Protein AF-A0A382JT44-F1 (afdb_monomer_lite)

Organism: NCBI:txid408172

Foldseek 3Di:
DDDDPPPDDPPPPPPVLWDWDQDPDCVQPGIDTPSLVVCCVVVVHDSQVSLVVVLVPDPDDPVDPDRDDDD

Radius of gyration: 14.62 Å; chains: 1; bounding box: 52×22×26 Å

Secondary structure (DSSP, 8-state):
------SS------GGG--EEE-SSGGG-SEEE-HHHHHHHHHTS-HHHHHHHHHHHS---TT-S------

Sequence (71 aa):
MKSTLNGLGNESITSNDVSLERTQDQSHGDFATSLPLKICKQLKMAPMEVGTLISSNIPKSSMLSKIEVAK

InterPro domains:
  IPR005148 Arginyl tRNA synthetase N-terminal domain [PF03485] (3-71)
  IPR005148 Arginyl tRNA synthetase N-terminal domain [SM01016] (3-71)
  IPR036695 Arginyl tRNA synthetase N-terminal domain superfamily [G3DSA:3.30.1360.70] (1-71)
  IPR036695 Arginyl tRNA synthetase N-terminal domain superfamily [SSF55190] (3-70)

Structure (mmCIF, N/CA/C/O backbone):
data_AF-A0A382JT44-F1
#
_entry.id   AF-A0A382JT44-F1
#
loop_
_atom_site.group_PDB
_atom_site.id
_atom_site.type_symbol
_atom_site.label_atom_id
_atom_site.label_alt_id
_atom_site.label_comp_id
_atom_site.label_asym_id
_atom_site.label_entity_id
_atom_site.label_seq_id
_atom_site.pdbx_PDB_ins_code
_atom_site.Cartn_x
_atom_site.Cartn_y
_atom_site.Cartn_z
_atom_site.occupancy
_atom_site.B_iso_or_equiv
_atom_site.auth_seq_id
_atom_site.auth_comp_id
_atom_site.auth_asym_id
_atom_site.auth_atom_id
_atom_site.pdbx_PDB_model_num
ATOM 1 N N . MET A 1 1 ? -32.579 -6.702 -12.249 1.00 45.62 1 MET A N 1
ATOM 2 C CA . MET A 1 1 ? -31.632 -6.657 -11.114 1.00 45.62 1 MET A CA 1
ATOM 3 C C . MET A 1 1 ? -30.210 -6.767 -11.653 1.00 45.62 1 MET A C 1
ATOM 5 O O . MET A 1 1 ? -29.757 -7.867 -11.927 1.00 45.62 1 MET A O 1
ATOM 9 N N . LYS A 1 2 ? -29.534 -5.643 -11.899 1.00 42.47 2 LYS A N 1
ATOM 10 C CA . LYS A 1 2 ? -28.085 -5.600 -12.144 1.00 42.47 2 LYS A CA 1
ATOM 11 C C . LYS A 1 2 ? -27.558 -4.446 -11.303 1.00 42.47 2 LYS A C 1
ATOM 13 O O . LYS A 1 2 ? -27.766 -3.290 -11.650 1.00 42.47 2 LYS A O 1
ATOM 18 N N . SER A 1 3 ? -27.031 -4.786 -10.134 1.00 44.00 3 SER A N 1
ATOM 19 C CA . SER A 1 3 ? -26.474 -3.846 -9.169 1.00 44.00 3 SER A CA 1
ATOM 20 C C . SER A 1 3 ? -25.324 -3.079 -9.815 1.00 44.00 3 SER A C 1
ATOM 22 O O . SER A 1 3 ? -24.343 -3.676 -10.254 1.00 44.00 3 SER A O 1
ATOM 24 N N . THR A 1 4 ? -25.452 -1.759 -9.901 1.00 42.62 4 THR A N 1
ATOM 25 C CA . THR A 1 4 ? -24.375 -0.861 -10.315 1.00 42.62 4 THR A CA 1
ATOM 26 C C . THR A 1 4 ? -23.344 -0.791 -9.191 1.00 42.62 4 THR A C 1
ATOM 28 O O . THR A 1 4 ? -23.517 -0.049 -8.226 1.00 42.62 4 THR A O 1
ATOM 31 N N . LEU A 1 5 ? -22.276 -1.580 -9.315 1.00 44.84 5 LEU A N 1
ATOM 32 C CA . LEU A 1 5 ? -21.076 -1.563 -8.469 1.00 44.84 5 LEU A CA 1
ATOM 33 C C . LEU A 1 5 ? -20.225 -0.299 -8.719 1.00 44.84 5 LEU A C 1
ATOM 35 O O . LEU A 1 5 ? -19.030 -0.391 -8.957 1.00 44.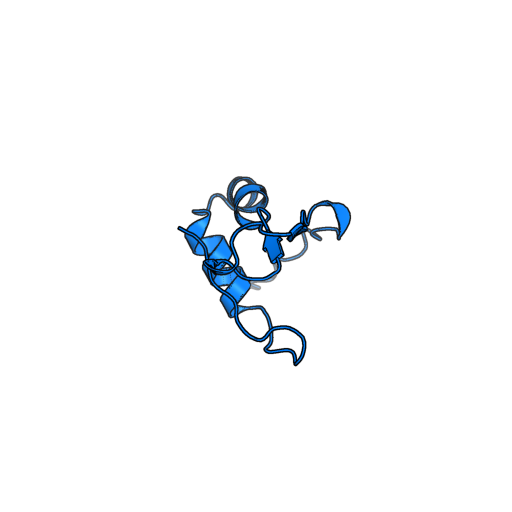84 5 LEU A O 1
ATOM 39 N N . ASN A 1 6 ? -20.837 0.886 -8.692 1.00 45.84 6 ASN A N 1
ATOM 40 C CA . ASN A 1 6 ? -20.157 2.170 -8.917 1.00 45.84 6 ASN A CA 1
ATOM 41 C C . ASN A 1 6 ? -19.971 2.962 -7.608 1.00 45.84 6 ASN A C 1
ATOM 43 O O . ASN A 1 6 ? -20.025 4.187 -7.598 1.00 45.84 6 ASN A O 1
ATOM 47 N N . GLY A 1 7 ? -19.827 2.250 -6.485 1.00 42.19 7 GLY A N 1
ATOM 48 C CA . GLY A 1 7 ? -19.864 2.823 -5.136 1.00 42.19 7 GLY A CA 1
ATOM 49 C C . GLY A 1 7 ? -18.527 2.934 -4.402 1.00 42.19 7 GLY A C 1
ATOM 50 O O . GLY A 1 7 ? -18.540 3.328 -3.243 1.00 42.19 7 GLY A O 1
ATOM 51 N N . LEU A 1 8 ? -17.391 2.580 -5.005 1.00 45.41 8 LEU A N 1
ATOM 52 C CA . LEU A 1 8 ? -16.074 2.757 -4.383 1.00 45.41 8 LEU A CA 1
ATOM 53 C C . LEU A 1 8 ? -15.034 3.074 -5.456 1.00 45.41 8 LEU A C 1
ATOM 55 O O . LEU A 1 8 ? -14.839 2.269 -6.362 1.00 45.41 8 LEU A O 1
ATOM 59 N N . GLY A 1 9 ? -14.338 4.205 -5.338 1.00 42.69 9 GLY A N 1
ATOM 60 C CA . GLY A 1 9 ? -13.155 4.437 -6.172 1.00 42.69 9 GLY A CA 1
ATOM 61 C C . GLY A 1 9 ? -12.626 5.862 -6.291 1.00 42.69 9 GLY A C 1
ATOM 62 O O . GLY A 1 9 ? -11.752 6.085 -7.122 1.00 42.69 9 GLY A O 1
ATOM 63 N N . ASN A 1 10 ? -13.124 6.832 -5.517 1.00 49.75 10 ASN A N 1
ATOM 64 C CA . ASN A 1 10 ? -12.776 8.241 -5.725 1.00 49.75 10 ASN A CA 1
ATOM 65 C C . ASN A 1 10 ? -12.326 8.936 -4.434 1.00 49.75 10 ASN A C 1
ATOM 67 O O . ASN A 1 10 ? -12.624 10.109 -4.234 1.00 49.75 10 ASN A O 1
ATOM 71 N N . GLU A 1 11 ? -11.612 8.245 -3.549 1.00 48.97 11 GLU A N 1
ATOM 72 C CA . GLU A 1 11 ? -10.731 8.958 -2.623 1.00 48.97 11 GLU A CA 1
ATOM 73 C C . GLU A 1 11 ? -9.389 9.110 -3.328 1.00 48.97 11 GLU A C 1
ATOM 75 O O . GLU A 1 11 ? -8.552 8.209 -3.345 1.00 48.97 11 GLU A O 1
ATOM 80 N N . SER A 1 12 ? -9.239 10.240 -4.017 1.00 49.31 12 SER A N 1
ATOM 81 C CA . SER A 1 12 ? -7.991 10.649 -4.644 1.00 49.31 12 SER A CA 1
ATOM 82 C C . SER A 1 12 ? -6.902 10.716 -3.576 1.00 49.31 12 SER A C 1
ATOM 84 O O . SER A 1 12 ? -6.815 11.699 -2.842 1.00 49.31 12 SER A O 1
ATOM 86 N N . ILE A 1 13 ? -6.063 9.682 -3.488 1.00 54.19 13 ILE A N 1
ATOM 87 C CA . ILE A 1 13 ? -4.776 9.762 -2.794 1.00 54.19 13 ILE A CA 1
ATOM 88 C C . ILE A 1 13 ? -3.985 10.828 -3.551 1.00 54.19 13 ILE A C 1
ATOM 90 O O . ILE A 1 13 ? -3.472 10.587 -4.645 1.00 54.19 13 ILE A O 1
ATOM 94 N N . THR A 1 14 ? -3.976 12.052 -3.030 1.00 47.06 14 THR A N 1
ATOM 95 C CA . THR A 1 14 ? -3.178 13.127 -3.617 1.00 47.06 14 THR A CA 1
ATOM 96 C C . THR A 1 14 ? -1.703 12.807 -3.406 1.00 47.06 14 THR A C 1
ATOM 98 O O . THR A 1 14 ? -1.326 12.242 -2.379 1.00 47.06 14 THR A O 1
ATOM 101 N N . SER A 1 15 ? -0.849 13.168 -4.366 1.00 52.19 15 SER A N 1
ATOM 102 C CA . SER A 1 15 ? 0.591 12.867 -4.361 1.00 52.19 15 SER A CA 1
ATOM 103 C C . SER A 1 15 ? 1.331 13.288 -3.078 1.00 52.19 15 SER A C 1
ATOM 105 O O . SER A 1 15 ? 2.437 12.817 -2.837 1.00 52.19 15 SER A O 1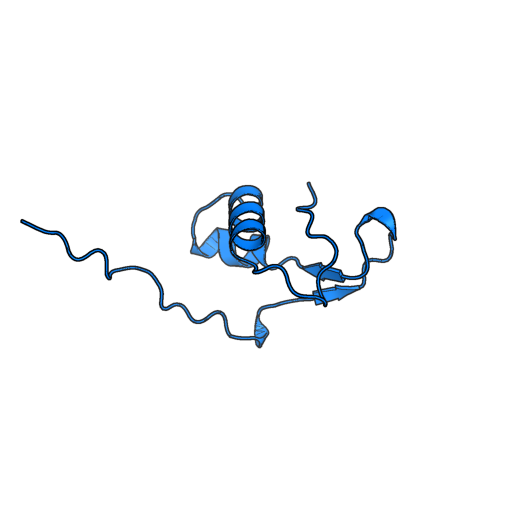
ATOM 107 N N . ASN A 1 16 ? 0.721 14.138 -2.246 1.00 52.34 16 ASN A N 1
ATOM 108 C CA . ASN A 1 16 ? 1.264 14.607 -0.974 1.00 52.34 16 ASN A CA 1
ATOM 109 C C . ASN A 1 16 ? 1.294 13.549 0.146 1.00 52.34 16 ASN A C 1
ATOM 111 O O . ASN A 1 16 ? 2.087 13.697 1.072 1.00 52.34 16 ASN A O 1
ATOM 115 N N . ASP A 1 17 ? 0.492 12.480 0.084 1.00 61.62 17 ASP A N 1
ATOM 116 C CA . ASP A 1 17 ? 0.459 11.464 1.155 1.00 61.62 17 ASP A CA 1
ATOM 117 C C . ASP A 1 17 ? 1.453 10.308 0.950 1.00 61.62 17 ASP A C 1
ATOM 119 O O . ASP A 1 17 ? 1.729 9.527 1.877 1.00 61.62 17 ASP A O 1
ATOM 123 N N . VAL A 1 18 ? 2.034 10.220 -0.249 1.00 70.88 18 VAL A N 1
ATOM 124 C CA . VAL A 1 18 ? 3.017 9.199 -0.618 1.00 70.88 18 VAL A CA 1
ATOM 125 C C . VAL A 1 18 ? 4.389 9.594 -0.069 1.00 70.88 18 VAL A C 1
ATOM 127 O O . VAL A 1 18 ? 5.158 10.308 -0.705 1.00 70.88 18 VAL A O 1
ATOM 130 N N . SER A 1 19 ? 4.714 9.102 1.130 1.00 73.62 19 SER A N 1
ATOM 131 C CA . SER A 1 19 ? 6.083 9.168 1.655 1.00 73.62 19 SER A CA 1
ATOM 132 C C . SER A 1 19 ? 6.930 8.108 0.958 1.00 73.62 19 SER A C 1
ATOM 134 O O . SER A 1 19 ? 6.724 6.912 1.180 1.00 73.62 19 SER A O 1
ATOM 136 N N . LEU A 1 20 ? 7.859 8.554 0.116 1.00 79.31 20 LEU A N 1
ATOM 137 C CA . LEU A 1 20 ? 8.946 7.741 -0.423 1.00 79.31 20 LEU A CA 1
ATOM 138 C C . LEU A 1 20 ? 10.228 8.095 0.324 1.00 79.31 20 LEU A C 1
ATOM 140 O O . LEU A 1 20 ? 10.667 9.244 0.314 1.00 79.31 20 LEU A O 1
ATOM 144 N 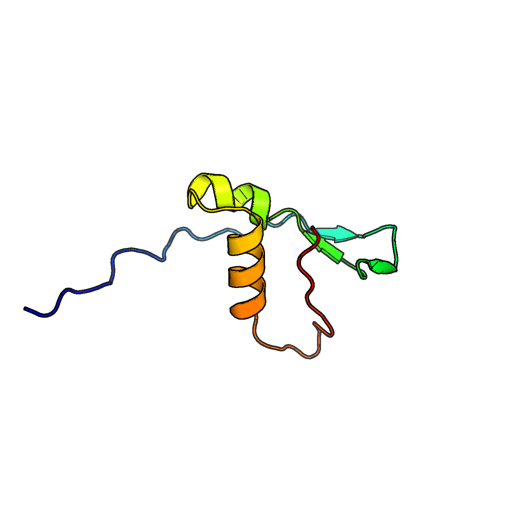N . GLU A 1 21 ? 10.823 7.099 0.960 1.00 81.69 21 GLU A N 1
ATOM 145 C CA . GLU A 1 21 ? 12.084 7.219 1.683 1.00 81.69 21 GLU A CA 1
ATOM 146 C C . GLU A 1 21 ? 13.137 6.364 0.979 1.00 81.69 21 GLU A C 1
ATOM 148 O O . GLU A 1 21 ? 12.830 5.294 0.450 1.00 81.69 21 GLU A O 1
ATOM 153 N N . ARG A 1 22 ? 14.388 6.834 0.943 1.00 79.44 22 ARG A N 1
ATOM 154 C CA . ARG A 1 22 ? 15.500 6.009 0.457 1.00 79.44 22 ARG A CA 1
ATOM 155 C C . ARG A 1 22 ? 15.880 5.011 1.532 1.00 79.44 22 ARG A C 1
ATOM 157 O O . ARG A 1 22 ? 16.164 5.405 2.664 1.00 79.44 22 ARG A O 1
ATOM 164 N N . THR A 1 23 ? 15.919 3.737 1.174 1.00 77.06 23 THR A N 1
ATOM 165 C CA . THR A 1 23 ? 16.303 2.698 2.122 1.00 77.06 23 THR A CA 1
ATOM 166 C C . THR A 1 23 ? 17.818 2.705 2.311 1.00 77.06 23 THR A C 1
ATOM 168 O O . THR A 1 23 ? 18.577 2.847 1.356 1.00 77.06 23 THR A O 1
ATOM 171 N N . GLN A 1 24 ? 18.272 2.595 3.561 1.00 72.19 24 GLN A N 1
ATOM 172 C CA . GLN A 1 24 ? 19.703 2.470 3.871 1.00 72.19 24 GLN A CA 1
ATOM 173 C C . GLN A 1 24 ? 20.231 1.060 3.584 1.00 72.19 24 GLN A C 1
ATOM 175 O O . GLN A 1 24 ? 21.425 0.876 3.362 1.00 72.19 24 GLN A O 1
ATOM 180 N N . ASP A 1 25 ? 19.333 0.078 3.584 1.00 71.81 25 ASP A N 1
ATOM 181 C CA . ASP A 1 25 ? 19.646 -1.324 3.373 1.00 71.81 25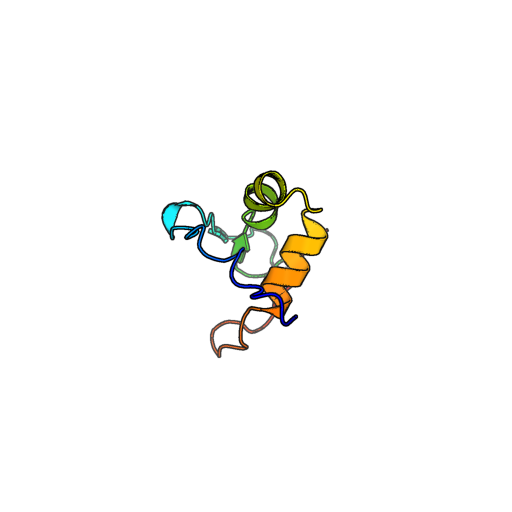 ASP A CA 1
ATOM 182 C C . ASP A 1 25 ? 19.382 -1.705 1.912 1.00 71.81 25 ASP A C 1
ATOM 184 O O . ASP A 1 25 ? 18.238 -1.688 1.449 1.00 71.81 25 ASP A O 1
ATOM 188 N N . GLN A 1 26 ? 20.441 -2.064 1.182 1.00 71.56 26 GLN A N 1
ATOM 189 C CA . GLN A 1 26 ? 20.355 -2.460 -0.232 1.00 71.56 26 GLN A CA 1
ATOM 190 C C . GLN A 1 26 ? 19.443 -3.677 -0.442 1.00 71.56 26 GLN A C 1
ATOM 192 O O . GLN A 1 26 ? 18.927 -3.882 -1.540 1.00 71.56 26 GLN A O 1
ATOM 197 N N . SER A 1 27 ? 19.209 -4.460 0.614 1.00 71.19 27 SER A N 1
ATOM 198 C CA . SER A 1 27 ? 18.325 -5.626 0.610 1.00 71.19 27 SER A CA 1
ATOM 199 C C . SER A 1 27 ? 16.863 -5.273 0.318 1.00 71.19 27 SER A C 1
ATOM 201 O O . SER A 1 27 ? 16.131 -6.100 -0.218 1.00 71.19 27 SER A O 1
ATOM 203 N N . HIS A 1 28 ? 16.434 -4.053 0.648 1.00 68.88 28 HIS A N 1
ATOM 204 C CA . HIS A 1 28 ? 15.056 -3.584 0.471 1.00 68.88 28 HIS A CA 1
ATOM 205 C C . HIS A 1 28 ? 14.860 -2.725 -0.791 1.00 68.88 28 HIS A C 1
ATOM 207 O O . HIS A 1 28 ? 13.749 -2.269 -1.056 1.00 68.88 28 HIS A O 1
ATOM 213 N N . GLY A 1 29 ? 15.917 -2.548 -1.591 1.00 74.88 29 GLY A N 1
ATOM 214 C CA . GLY A 1 29 ? 15.918 -1.738 -2.807 1.00 74.88 29 GLY A CA 1
ATOM 215 C C . GLY A 1 29 ? 16.279 -0.272 -2.566 1.00 74.88 29 GLY A C 1
ATOM 216 O O . GLY A 1 29 ? 16.749 0.114 -1.501 1.00 74.88 29 GLY A O 1
ATOM 217 N N . ASP A 1 30 ? 16.082 0.556 -3.591 1.00 80.56 30 ASP A N 1
ATOM 218 C CA . ASP A 1 30 ? 16.450 1.977 -3.550 1.00 80.56 30 ASP A CA 1
ATOM 219 C C . ASP A 1 30 ? 15.423 2.847 -2.810 1.00 80.56 30 ASP A C 1
ATOM 221 O O . ASP A 1 30 ? 15.765 3.899 -2.260 1.00 80.56 30 ASP A O 1
ATOM 225 N N . PHE A 1 31 ? 14.158 2.422 -2.812 1.00 82.31 31 PHE A N 1
ATOM 226 C CA . PHE A 1 31 ? 13.031 3.187 -2.294 1.00 82.31 31 PHE A CA 1
ATOM 227 C C . PHE A 1 31 ? 12.088 2.306 -1.479 1.00 82.31 31 PHE A C 1
ATOM 229 O O . PHE A 1 31 ? 11.682 1.235 -1.924 1.00 82.31 31 PHE A O 1
ATOM 236 N N . ALA A 1 32 ? 11.655 2.824 -0.334 1.00 83.75 32 ALA A N 1
ATOM 237 C CA . ALA A 1 32 ? 10.597 2.257 0.486 1.00 83.75 32 ALA A CA 1
ATOM 238 C C . ALA A 1 32 ? 9.451 3.260 0.643 1.00 83.75 32 ALA A C 1
ATOM 240 O O . ALA A 1 32 ? 9.649 4.477 0.645 1.00 83.75 32 ALA A O 1
ATOM 241 N N . THR A 1 33 ? 8.230 2.747 0.802 1.00 83.75 33 THR A N 1
ATOM 242 C CA . THR A 1 33 ? 7.068 3.572 1.130 1.00 83.75 33 THR A CA 1
ATOM 243 C C . THR A 1 33 ? 6.263 2.964 2.267 1.00 83.75 33 THR A C 1
ATOM 245 O O . THR A 1 33 ? 5.935 1.780 2.265 1.00 83.75 33 THR A O 1
ATOM 248 N N . SER A 1 34 ? 5.904 3.804 3.236 1.00 84.81 34 SER A N 1
ATOM 249 C CA . SER A 1 34 ? 4.981 3.465 4.322 1.00 84.81 34 SER A CA 1
ATOM 250 C C . SER A 1 34 ? 3.518 3.738 3.952 1.00 84.81 34 SER A C 1
ATOM 252 O O . SER A 1 34 ? 2.636 3.647 4.807 1.00 84.81 34 SER A O 1
ATOM 254 N N . LEU A 1 35 ? 3.232 4.047 2.677 1.00 83.00 35 LEU A N 1
ATOM 255 C CA . LEU A 1 35 ? 1.881 4.316 2.187 1.00 83.00 35 LEU A CA 1
ATOM 256 C C . LEU A 1 35 ? 0.867 3.228 2.584 1.00 83.00 35 LEU A C 1
ATOM 258 O O . LEU A 1 35 ? -0.182 3.617 3.100 1.00 83.00 35 LEU A O 1
ATOM 262 N N . PRO A 1 36 ? 1.154 1.909 2.461 1.00 84.12 36 PRO A N 1
ATOM 263 C CA . PRO A 1 36 ? 0.196 0.869 2.838 1.00 84.12 36 PRO A CA 1
ATOM 264 C C . PRO A 1 36 ? -0.311 1.003 4.279 1.00 84.12 36 PRO A C 1
ATOM 266 O O . PRO A 1 36 ? -1.498 0.817 4.521 1.00 84.12 36 PRO A O 1
ATOM 269 N N . LEU A 1 37 ? 0.547 1.408 5.224 1.00 84.19 37 LEU A N 1
ATOM 270 C CA . LEU A 1 37 ? 0.178 1.620 6.631 1.00 84.19 37 LEU A CA 1
ATOM 271 C C . LEU A 1 37 ? -0.743 2.831 6.839 1.00 84.19 37 LEU A C 1
ATOM 273 O O . LEU A 1 37 ? -1.542 2.846 7.777 1.00 84.19 37 LEU A O 1
ATOM 277 N N . LYS A 1 38 ? -0.630 3.863 5.997 1.00 81.75 38 LYS A N 1
ATOM 278 C CA . LYS A 1 38 ? -1.487 5.055 6.087 1.00 81.75 38 LYS A CA 1
ATOM 279 C C . LYS A 1 38 ? -2.895 4.737 5.587 1.00 81.75 38 LYS A C 1
ATOM 281 O O . LYS A 1 38 ? -3.870 4.996 6.291 1.00 81.75 38 LYS A O 1
ATOM 286 N N . ILE A 1 39 ? -2.994 4.104 4.418 1.00 80.38 39 ILE A N 1
ATOM 287 C CA . ILE A 1 39 ? -4.285 3.816 3.781 1.00 80.38 39 ILE A CA 1
ATOM 288 C C . ILE A 1 39 ? -4.993 2.590 4.373 1.00 80.38 39 ILE A C 1
ATOM 290 O O . ILE A 1 39 ? -6.218 2.513 4.309 1.00 80.38 39 ILE A O 1
ATOM 294 N N . CYS A 1 40 ? -4.282 1.659 5.026 1.00 84.62 40 CYS A N 1
ATOM 295 C CA . CYS A 1 40 ? -4.915 0.492 5.653 1.00 84.62 40 CYS A CA 1
ATOM 296 C C . CYS A 1 40 ? -5.921 0.884 6.746 1.00 84.62 40 CYS A C 1
ATOM 298 O O . CYS A 1 40 ? -6.945 0.223 6.900 1.00 84.62 40 CYS A O 1
ATOM 300 N N . LYS A 1 41 ? -5.674 1.991 7.467 1.00 81.62 41 LYS A N 1
ATOM 301 C CA . LYS A 1 41 ? -6.600 2.527 8.477 1.00 81.62 41 LYS A CA 1
ATOM 302 C C . LYS A 1 41 ? -7.899 3.034 7.854 1.00 81.62 41 LYS A C 1
ATOM 304 O O . LYS A 1 41 ? -8.962 2.820 8.428 1.00 81.62 41 LYS A O 1
ATOM 309 N N . GLN A 1 42 ? -7.811 3.678 6.691 1.00 82.25 42 GLN A N 1
ATOM 310 C CA . GLN A 1 42 ? -8.970 4.187 5.951 1.00 82.25 42 GLN A CA 1
ATOM 311 C C . GLN A 1 42 ? -9.761 3.035 5.320 1.00 82.25 42 GLN A C 1
ATOM 313 O O . GLN A 1 42 ? -10.980 2.968 5.454 1.00 82.25 42 GLN A O 1
ATOM 318 N N . LEU A 1 43 ? -9.052 2.074 4.724 1.00 81.06 43 LEU A N 1
ATOM 319 C CA . LEU A 1 43 ? -9.627 0.904 4.058 1.00 81.06 43 LEU A CA 1
ATOM 320 C C . LEU A 1 43 ? -10.092 -0.198 5.030 1.00 81.06 43 LEU A C 1
ATOM 322 O O . LEU A 1 43 ? -10.789 -1.115 4.611 1.00 81.06 43 LEU A O 1
ATOM 326 N N . LYS A 1 44 ? -9.723 -0.124 6.320 1.00 84.19 44 LYS A N 1
ATOM 327 C CA . LYS A 1 44 ? -9.944 -1.170 7.344 1.00 84.19 44 LYS A CA 1
ATOM 328 C C . LYS A 1 44 ? -9.410 -2.552 6.931 1.00 84.19 44 LYS A C 1
ATOM 330 O O . LYS A 1 44 ? -9.983 -3.577 7.290 1.00 84.19 44 LYS A O 1
ATOM 335 N N . MET A 1 45 ? -8.307 -2.568 6.188 1.00 85.19 45 MET A N 1
ATOM 336 C CA . MET A 1 45 ? -7.632 -3.779 5.709 1.00 85.19 45 MET A CA 1
ATOM 337 C C . MET A 1 45 ? -6.288 -3.964 6.417 1.00 85.19 45 MET A C 1
ATOM 339 O O . MET A 1 45 ? -5.774 -3.035 7.043 1.00 85.19 45 MET A O 1
ATOM 343 N N . ALA A 1 46 ? -5.691 -5.152 6.323 1.00 86.81 46 ALA A N 1
ATOM 344 C CA . ALA A 1 46 ? -4.344 -5.364 6.842 1.00 86.81 46 ALA A CA 1
ATOM 345 C C . ALA A 1 46 ? -3.306 -4.625 5.966 1.00 86.81 46 ALA A C 1
ATOM 347 O O . ALA A 1 46 ? -3.416 -4.669 4.740 1.00 86.81 46 ALA A O 1
ATOM 348 N N . PRO A 1 47 ? -2.258 -4.001 6.542 1.00 85.12 47 PRO A N 1
ATOM 349 C CA . PRO A 1 47 ? -1.222 -3.303 5.769 1.00 85.12 47 PRO A CA 1
ATOM 350 C C . PRO A 1 47 ? -0.581 -4.180 4.687 1.00 85.12 47 PRO A C 1
ATOM 352 O O . PRO A 1 47 ? -0.299 -3.706 3.590 1.00 85.12 47 PRO A O 1
ATOM 355 N N . MET A 1 48 ? -0.406 -5.470 4.990 1.00 86.69 48 MET A N 1
ATOM 356 C CA . MET A 1 48 ? 0.133 -6.463 4.061 1.00 86.69 48 MET A CA 1
ATOM 357 C C . MET A 1 48 ? -0.776 -6.672 2.852 1.00 86.69 48 MET A C 1
ATOM 359 O O . MET A 1 48 ? -0.298 -6.603 1.726 1.00 86.69 48 MET A O 1
ATOM 363 N N . GLU A 1 49 ? -2.083 -6.863 3.066 1.00 87.81 49 GLU A N 1
ATOM 364 C CA . GLU A 1 49 ? -3.043 -7.011 1.965 1.00 87.81 49 GLU A CA 1
ATOM 365 C C . GLU A 1 49 ? -3.044 -5.777 1.074 1.00 87.81 49 GLU A C 1
ATOM 367 O O . GLU A 1 49 ? -3.044 -5.891 -0.149 1.00 87.81 49 GLU A O 1
ATOM 372 N N . VAL A 1 50 ? -2.985 -4.595 1.685 1.00 86.94 50 VAL A N 1
ATOM 373 C CA . VAL A 1 50 ? -2.943 -3.339 0.946 1.00 86.94 50 VAL A CA 1
ATOM 374 C C . VAL A 1 50 ? -1.646 -3.210 0.143 1.00 86.94 50 VAL A C 1
ATOM 376 O O . VAL A 1 50 ? -1.692 -2.839 -1.027 1.00 86.94 50 VAL A O 1
ATOM 379 N N . GLY A 1 51 ? -0.498 -3.582 0.714 1.00 87.19 51 GLY A N 1
ATOM 380 C CA . GLY A 1 51 ? 0.779 -3.634 -0.003 1.00 87.19 51 GLY A CA 1
ATOM 381 C C . GLY A 1 51 ? 0.751 -4.609 -1.183 1.00 87.19 51 GLY A C 1
ATOM 382 O O . GLY A 1 51 ? 1.194 -4.265 -2.280 1.00 87.19 51 GLY A O 1
ATOM 383 N N . THR A 1 52 ? 0.172 -5.798 -1.000 1.00 86.56 52 THR A N 1
ATOM 384 C CA . THR A 1 52 ? -0.008 -6.785 -2.074 1.00 86.56 52 THR A CA 1
ATOM 385 C C . THR A 1 52 ? -0.952 -6.273 -3.156 1.00 86.56 52 THR A C 1
ATOM 387 O O . THR A 1 52 ? -0.658 -6.432 -4.342 1.00 86.56 52 THR A O 1
ATOM 390 N N . LEU A 1 53 ? -2.054 -5.625 -2.777 1.00 86.06 53 LEU A N 1
ATOM 391 C CA . LEU A 1 53 ? -3.016 -5.041 -3.708 1.00 86.06 53 LEU A CA 1
ATOM 392 C C . LEU A 1 53 ? -2.369 -3.927 -4.539 1.00 86.06 53 LEU A C 1
ATOM 394 O O . LEU A 1 53 ? -2.550 -3.898 -5.755 1.00 86.06 53 LEU A O 1
ATOM 398 N N . ILE A 1 54 ? -1.585 -3.052 -3.900 1.00 84.19 54 ILE A N 1
ATOM 399 C CA . ILE A 1 54 ? -0.814 -2.002 -4.575 1.00 84.19 54 ILE A CA 1
ATOM 400 C C . ILE A 1 54 ? 0.184 -2.633 -5.547 1.00 84.19 54 ILE A C 1
ATOM 402 O O . ILE A 1 54 ? 0.158 -2.310 -6.729 1.00 84.19 54 ILE A O 1
ATOM 406 N N . SER A 1 55 ? 1.014 -3.569 -5.079 1.00 83.75 55 SER A N 1
ATOM 407 C CA . SER A 1 55 ? 2.007 -4.257 -5.916 1.00 8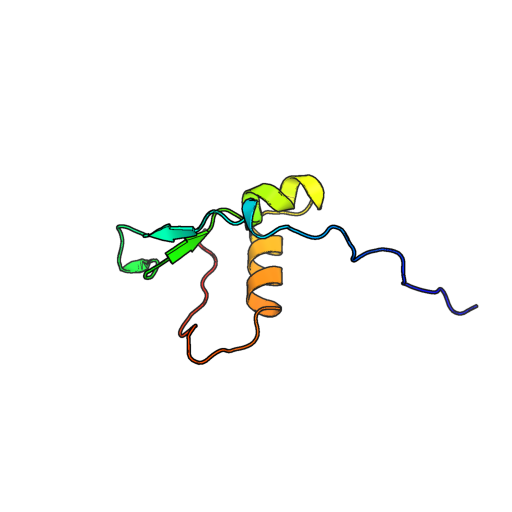3.75 55 SER A CA 1
ATOM 408 C C . SER A 1 55 ? 1.367 -4.942 -7.129 1.00 83.75 55 SER A C 1
ATOM 410 O O . SER A 1 55 ? 1.886 -4.859 -8.239 1.00 83.75 55 SER A O 1
ATOM 412 N N . SER A 1 56 ? 0.189 -5.541 -6.941 1.00 84.44 56 SER A N 1
ATOM 413 C CA . SER A 1 56 ? -0.554 -6.223 -8.008 1.00 84.44 56 SER A CA 1
ATOM 414 C C . SER A 1 56 ? -1.212 -5.264 -9.005 1.00 84.44 56 SER A C 1
ATOM 416 O O . SER A 1 56 ? -1.417 -5.639 -10.157 1.00 84.44 56 SER A O 1
ATOM 418 N N . ASN A 1 57 ? -1.560 -4.045 -8.580 1.00 83.75 57 ASN A N 1
ATOM 419 C CA . ASN A 1 57 ? -2.154 -3.020 -9.444 1.00 83.75 57 ASN A CA 1
ATOM 420 C C . ASN A 1 57 ? -1.115 -2.120 -10.121 1.00 83.75 57 ASN A C 1
ATOM 422 O O . ASN A 1 57 ? -1.459 -1.424 -11.076 1.00 83.75 57 ASN A O 1
ATOM 426 N N . ILE A 1 58 ? 0.139 -2.105 -9.656 1.00 80.81 58 ILE A N 1
ATOM 427 C CA . ILE A 1 58 ? 1.193 -1.325 -10.305 1.00 80.81 58 ILE A CA 1
ATOM 428 C C . ILE A 1 58 ? 1.551 -1.991 -11.645 1.00 80.81 58 ILE A C 1
ATOM 430 O O . ILE A 1 58 ? 2.016 -3.135 -11.668 1.00 80.81 58 ILE A O 1
ATOM 434 N N . PRO A 1 59 ? 1.375 -1.293 -12.783 1.00 76.31 59 PRO A N 1
ATOM 435 C CA . PRO A 1 59 ? 1.797 -1.818 -14.068 1.00 76.31 59 PRO A CA 1
ATOM 436 C C . PRO A 1 59 ? 3.324 -1.912 -14.112 1.00 76.31 59 PRO A C 1
ATOM 438 O O . PRO A 1 59 ? 4.037 -1.027 -13.634 1.00 76.31 59 PRO A O 1
ATOM 441 N N . LYS A 1 60 ? 3.836 -2.979 -14.731 1.00 69.56 60 LYS A N 1
ATOM 442 C CA . LYS A 1 60 ? 5.275 -3.147 -14.956 1.00 69.56 60 LYS A CA 1
ATOM 443 C C . LYS A 1 60 ? 5.772 -2.007 -15.848 1.00 69.56 60 LYS A C 1
ATOM 445 O O . LYS A 1 60 ? 5.452 -1.950 -17.032 1.00 69.56 60 LYS A O 1
ATOM 450 N N . SER A 1 61 ? 6.530 -1.097 -15.252 1.00 76.12 61 SER A N 1
ATOM 451 C CA . SER A 1 61 ? 7.188 0.028 -15.913 1.00 76.12 61 SER A CA 1
ATOM 452 C C . SER A 1 61 ? 8.680 -0.261 -16.012 1.00 76.12 61 SER A C 1
ATOM 454 O O . SER A 1 61 ? 9.247 -0.866 -15.106 1.00 76.12 61 SER A O 1
ATOM 456 N N . SER A 1 62 ? 9.346 0.236 -17.055 1.00 71.94 62 SER A N 1
ATOM 457 C CA . SER A 1 62 ? 10.810 0.160 -17.183 1.00 71.94 62 SER A CA 1
ATOM 458 C C . SER A 1 62 ? 11.563 0.843 -16.030 1.00 71.94 62 SER A C 1
ATOM 460 O O . SER A 1 62 ? 12.761 0.634 -15.883 1.00 71.94 62 SER A O 1
ATOM 462 N N . MET A 1 63 ? 10.880 1.658 -15.217 1.00 72.88 63 MET A N 1
ATOM 463 C CA . MET A 1 63 ? 11.443 2.290 -14.017 1.00 72.88 63 MET A CA 1
ATOM 464 C C . MET A 1 63 ? 11.300 1.451 -12.737 1.00 72.88 63 MET A C 1
ATOM 466 O O . MET A 1 63 ? 11.887 1.804 -11.720 1.00 72.88 63 MET A O 1
ATOM 470 N N . LEU A 1 64 ? 10.531 0.358 -12.764 1.00 73.06 64 LEU A N 1
ATOM 471 C CA . LEU A 1 64 ? 10.267 -0.509 -11.613 1.00 73.06 64 LEU A CA 1
ATOM 472 C C . LEU A 1 64 ? 10.739 -1.934 -11.924 1.00 73.06 64 LEU A C 1
ATOM 474 O O . LEU A 1 64 ? 9.997 -2.734 -12.490 1.00 73.06 64 LEU A O 1
ATOM 478 N N . SER A 1 65 ? 11.975 -2.257 -11.534 1.00 77.12 65 SER A N 1
ATOM 479 C CA . SER A 1 65 ? 12.541 -3.603 -11.726 1.00 77.12 65 SER A CA 1
ATOM 480 C C . SER A 1 65 ? 11.904 -4.653 -10.819 1.00 77.12 65 SER A C 1
ATOM 482 O O . SER A 1 65 ? 11.664 -5.782 -11.246 1.00 77.12 65 SER A O 1
ATOM 484 N N . LYS A 1 66 ? 11.647 -4.305 -9.554 1.00 75.62 66 LYS A N 1
ATOM 485 C CA . LYS A 1 66 ? 11.123 -5.231 -8.547 1.00 75.62 66 LYS A CA 1
ATOM 486 C C . LYS A 1 66 ? 10.265 -4.474 -7.543 1.00 75.62 66 LYS A C 1
ATOM 488 O O . LYS A 1 66 ? 10.612 -3.365 -7.151 1.00 75.62 66 LYS 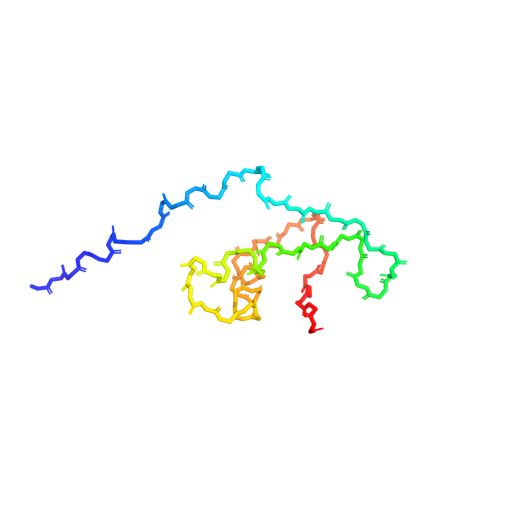A O 1
ATOM 493 N N . ILE A 1 67 ? 9.157 -5.085 -7.138 1.00 79.56 67 ILE A N 1
ATOM 494 C CA . ILE A 1 67 ? 8.296 -4.587 -6.067 1.00 79.56 67 ILE A CA 1
ATOM 495 C C . ILE A 1 67 ? 8.195 -5.703 -5.039 1.00 79.56 67 ILE A C 1
ATOM 497 O O . ILE A 1 67 ? 7.726 -6.798 -5.353 1.00 79.56 67 ILE A O 1
ATOM 501 N N . GLU A 1 68 ? 8.644 -5.427 -3.821 1.00 81.44 68 GLU A N 1
ATOM 502 C CA . GLU A 1 68 ? 8.527 -6.336 -2.687 1.00 81.44 68 GLU A CA 1
ATOM 503 C C . GLU A 1 68 ? 7.755 -5.659 -1.564 1.00 81.44 68 GLU A C 1
ATOM 505 O O . GLU A 1 68 ? 7.922 -4.472 -1.292 1.00 81.44 68 GLU A O 1
ATOM 510 N N . VAL A 1 69 ? 6.885 -6.429 -0.916 1.00 80.62 69 VAL A N 1
ATOM 511 C CA . VAL A 1 69 ? 6.193 -5.987 0.292 1.00 80.62 69 VAL A CA 1
ATOM 512 C C . VAL A 1 69 ? 7.055 -6.421 1.470 1.00 80.62 69 VAL A C 1
ATOM 514 O O . VAL A 1 69 ? 7.194 -7.619 1.722 1.00 80.62 69 VAL A O 1
ATOM 517 N N . ALA A 1 70 ? 7.668 -5.454 2.155 1.00 75.00 70 ALA A N 1
ATOM 518 C CA . ALA A 1 70 ? 8.428 -5.719 3.370 1.00 75.00 70 ALA A CA 1
ATOM 519 C C . ALA A 1 70 ? 7.490 -6.232 4.478 1.00 75.00 70 ALA A C 1
ATOM 521 O O . ALA A 1 70 ? 6.374 -5.729 4.629 1.00 75.00 70 ALA A O 1
ATOM 522 N N . LYS A 1 71 ? 7.946 -7.251 5.211 1.00 63.22 71 LYS A N 1
ATOM 523 C CA . LYS A 1 71 ? 7.237 -7.851 6.346 1.00 63.22 71 LYS A CA 1
ATOM 524 C C . LYS A 1 71 ? 7.521 -7.095 7.639 1.00 63.22 71 LYS A C 1
ATOM 526 O O . LYS A 1 71 ? 8.698 -6.731 7.842 1.00 63.22 71 LYS A O 1
#

pLDDT: mean 72.02, std 14.75, range [42.19, 87.81]